Protein AF-A0A945AD09-F1 (afdb_monomer_lite)

Sequence (55 aa):
MSEKLALDGGEKVRTTPFPKRTPFGQKEEDLLIHAVRSQNLFGKSGTFVKEFEQK

pLDDT: mean 87.4, std 9.57, range [52.59, 97.44]

Structure (mmCIF, N/CA/C/O backbone):
data_AF-A0A945AD09-F1
#
_entry.id   AF-A0A945AD09-F1
#
loop_
_atom_site.group_PDB
_atom_site.id
_atom_site.type_symbol
_atom_site.label_atom_id
_atom_site.label_alt_id
_atom_site.label_comp_id
_atom_site.label_asym_id
_atom_site.l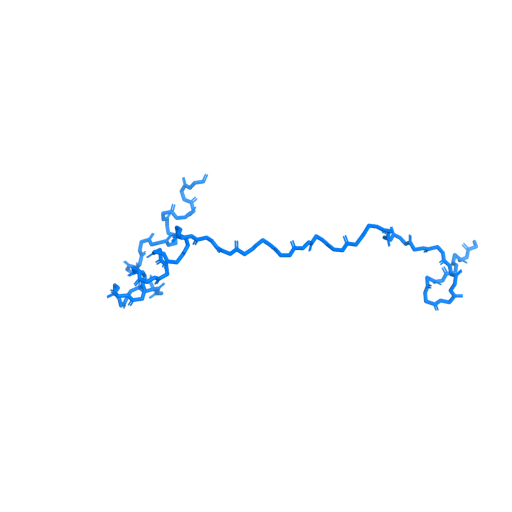abel_entity_id
_atom_site.label_seq_id
_atom_site.pdbx_PDB_ins_code
_atom_site.Cartn_x
_atom_site.Cartn_y
_atom_site.Cartn_z
_atom_site.occupancy
_atom_site.B_iso_or_equiv
_atom_site.auth_seq_id
_atom_site.auth_comp_id
_atom_site.auth_asym_id
_atom_site.auth_atom_id
_atom_site.pdbx_PDB_model_num
ATOM 1 N N . MET A 1 1 ? 4.750 -8.147 -42.546 1.00 52.59 1 MET A N 1
ATOM 2 C CA . MET A 1 1 ? 5.985 -8.671 -41.923 1.00 52.59 1 MET A CA 1
ATOM 3 C C . MET A 1 1 ? 5.712 -8.771 -40.435 1.00 52.59 1 MET A C 1
ATOM 5 O O . MET A 1 1 ? 5.305 -7.768 -39.871 1.00 52.59 1 MET A O 1
ATOM 9 N N . SER A 1 2 ? 5.817 -9.958 -39.831 1.00 74.94 2 SER A N 1
ATOM 10 C CA . SER A 1 2 ? 5.703 -10.084 -38.371 1.00 74.94 2 SER A CA 1
ATOM 11 C C . SER A 1 2 ? 6.979 -9.524 -37.756 1.00 74.94 2 SER A C 1
ATOM 13 O O . SER A 1 2 ? 8.064 -9.998 -38.092 1.00 74.94 2 SER A O 1
ATOM 15 N N . GLU A 1 3 ? 6.870 -8.514 -36.898 1.00 83.56 3 GLU A N 1
ATOM 16 C CA . GLU A 1 3 ? 8.011 -8.046 -36.111 1.00 83.56 3 GLU A CA 1
ATOM 17 C C . GLU A 1 3 ? 8.487 -9.160 -35.166 1.00 83.56 3 GLU A C 1
ATOM 19 O O . GLU A 1 3 ? 7.701 -9.999 -34.713 1.00 83.56 3 GLU A O 1
ATOM 24 N N . LYS A 1 4 ? 9.800 -9.209 -34.919 1.00 92.94 4 LYS A N 1
ATOM 25 C CA . LYS A 1 4 ? 10.425 -10.211 -34.051 1.00 92.94 4 LYS A CA 1
ATOM 26 C C . LYS A 1 4 ? 10.043 -9.920 -32.598 1.00 92.94 4 LYS A C 1
ATOM 28 O O . LYS A 1 4 ? 10.038 -8.762 -32.190 1.00 92.94 4 LYS A O 1
ATOM 33 N N . LEU A 1 5 ? 9.752 -10.947 -31.800 1.00 92.50 5 LEU A N 1
ATOM 34 C CA . LEU A 1 5 ? 9.469 -10.742 -30.379 1.00 92.50 5 LEU A CA 1
ATOM 35 C C . LEU A 1 5 ? 10.716 -10.220 -29.660 1.00 92.50 5 LEU A C 1
ATOM 37 O O . LEU A 1 5 ? 11.841 -10.621 -29.965 1.00 92.50 5 LEU A O 1
ATOM 41 N N . ALA A 1 6 ? 10.520 -9.371 -28.651 1.00 92.94 6 ALA A N 1
ATOM 42 C CA . ALA A 1 6 ? 11.617 -8.850 -27.835 1.00 92.94 6 ALA A CA 1
ATOM 43 C C . ALA A 1 6 ? 12.447 -9.964 -27.164 1.00 92.94 6 ALA A C 1
ATOM 45 O O . ALA A 1 6 ? 13.652 -9.805 -26.979 1.00 92.94 6 ALA A O 1
ATOM 46 N N . LEU A 1 7 ? 11.819 -11.105 -26.843 1.00 91.94 7 LEU A N 1
ATOM 47 C CA . LEU A 1 7 ? 12.496 -12.286 -26.290 1.00 91.94 7 LEU A CA 1
ATOM 48 C C . LEU A 1 7 ? 13.439 -12.969 -27.294 1.00 91.94 7 LEU A C 1
ATOM 50 O O . LEU A 1 7 ? 14.407 -13.597 -26.882 1.00 91.94 7 LEU A O 1
ATOM 54 N N . ASP A 1 8 ? 13.211 -12.763 -28.592 1.00 95.25 8 ASP A N 1
ATOM 55 C CA . ASP A 1 8 ? 14.049 -13.275 -29.674 1.00 95.25 8 ASP A CA 1
ATOM 56 C C . ASP A 1 8 ? 15.003 -12.196 -30.228 1.00 95.25 8 ASP A C 1
ATOM 58 O O . ASP A 1 8 ? 15.639 -12.394 -31.262 1.00 95.25 8 ASP A O 1
ATOM 62 N N . GLY A 1 9 ? 15.124 -11.035 -29.578 1.00 93.06 9 GLY A N 1
ATOM 63 C CA . GLY A 1 9 ? 15.978 -9.927 -30.030 1.00 93.06 9 GLY A CA 1
ATOM 64 C C . GLY A 1 9 ? 15.289 -8.912 -30.946 1.00 93.06 9 GLY A C 1
ATOM 65 O O 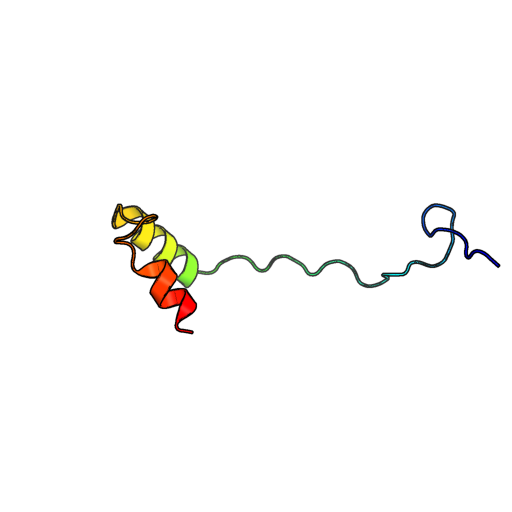. GLY A 1 9 ? 15.971 -8.176 -31.654 1.00 93.06 9 GLY A O 1
ATOM 66 N N . GLY A 1 10 ? 13.955 -8.880 -30.961 1.00 94.12 10 GLY A N 1
ATOM 67 C CA . GLY A 1 10 ? 13.192 -7.746 -31.485 1.00 94.12 10 GLY A CA 1
ATOM 68 C C . GLY A 1 10 ? 13.187 -6.533 -30.549 1.00 94.12 10 GLY A C 1
ATOM 69 O O . GLY A 1 10 ? 13.727 -6.574 -29.440 1.00 94.12 10 GLY A O 1
ATOM 70 N N . GLU A 1 11 ? 12.568 -5.439 -30.988 1.00 94.00 11 GLU A N 1
ATOM 71 C CA . GLU A 1 11 ? 12.515 -4.200 -30.211 1.00 94.00 11 GLU A CA 1
ATOM 72 C C . GLU A 1 11 ? 11.617 -4.341 -28.972 1.00 94.00 11 GLU A C 1
ATOM 74 O O . GLU A 1 11 ? 10.552 -4.964 -28.991 1.00 94.00 11 GLU A O 1
ATOM 79 N N . LYS A 1 12 ? 12.058 -3.769 -27.848 1.00 91.94 12 LYS A N 1
ATOM 80 C CA . LYS A 1 12 ? 11.267 -3.761 -26.616 1.00 91.94 12 LYS A CA 1
ATOM 81 C C . LYS A 1 12 ? 10.179 -2.702 -26.727 1.00 91.94 12 LYS A C 1
ATOM 83 O O . LYS A 1 12 ? 10.485 -1.518 -26.760 1.00 91.94 12 LYS A O 1
ATOM 88 N N . VAL A 1 13 ? 8.924 -3.123 -26.600 1.00 90.38 13 VAL A N 1
ATOM 89 C CA . VAL A 1 13 ? 7.778 -2.203 -26.477 1.00 90.38 13 VAL A CA 1
ATOM 90 C C . VAL A 1 13 ? 7.935 -1.259 -25.276 1.00 90.38 13 VAL A C 1
ATOM 92 O O . VAL A 1 13 ? 7.525 -0.104 -25.325 1.00 90.38 13 VAL A O 1
ATOM 95 N N . ARG A 1 14 ? 8.556 -1.731 -24.183 1.00 89.56 14 ARG A N 1
ATOM 96 C CA . ARG A 1 14 ? 8.812 -0.931 -22.981 1.00 89.56 14 ARG A CA 1
ATOM 97 C C . ARG A 1 14 ? 10.302 -0.822 -22.691 1.00 89.56 14 ARG A C 1
ATOM 99 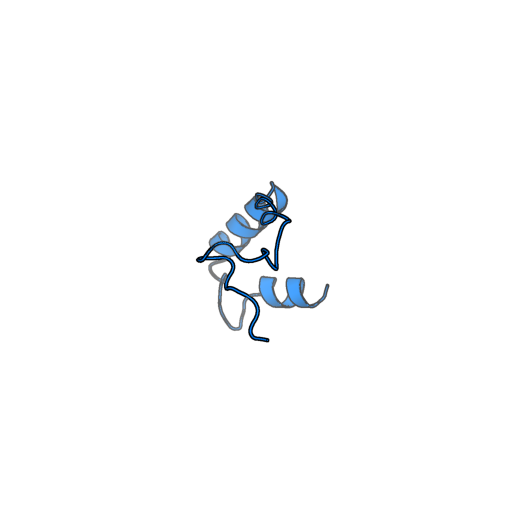O O . ARG A 1 14 ? 10.952 -1.809 -22.343 1.00 89.56 14 ARG A O 1
ATOM 106 N N . THR A 1 15 ? 10.812 0.399 -22.755 1.00 92.25 15 THR A N 1
ATOM 107 C CA . THR A 1 15 ? 12.207 0.736 -22.438 1.00 92.25 15 THR A CA 1
ATOM 108 C C . THR A 1 15 ? 12.355 1.348 -21.047 1.00 92.25 15 THR A C 1
ATOM 110 O O . THR A 1 15 ? 13.403 1.206 -20.420 1.00 92.25 15 THR A O 1
ATOM 113 N N . THR A 1 16 ? 11.296 1.959 -20.516 1.00 93.50 16 THR A N 1
ATOM 114 C CA . THR A 1 16 ? 11.284 2.522 -19.163 1.00 93.50 16 THR A CA 1
ATOM 115 C C . THR A 1 16 ? 11.066 1.424 -18.111 1.00 93.50 16 THR A C 1
ATOM 117 O O . THR A 1 16 ? 10.082 0.684 -18.205 1.00 93.50 16 THR A O 1
ATOM 120 N N . PRO A 1 17 ? 11.935 1.303 -17.088 1.00 91.06 17 PRO A N 1
ATOM 121 C CA . PRO A 1 17 ? 11.732 0.381 -15.971 1.00 91.06 17 PRO A CA 1
ATOM 122 C C . PRO A 1 17 ? 10.433 0.648 -15.202 1.00 91.06 17 PRO A C 1
ATOM 124 O O . PRO A 1 17 ? 9.820 1.707 -15.320 1.00 91.06 17 PRO A O 1
ATOM 127 N N . PHE A 1 18 ? 9.987 -0.324 -14.398 1.00 92.75 18 PHE A N 1
ATOM 128 C CA . PHE A 1 18 ? 8.869 -0.068 -13.483 1.00 92.75 18 PHE A CA 1
ATOM 129 C C . PHE A 1 18 ? 9.270 1.010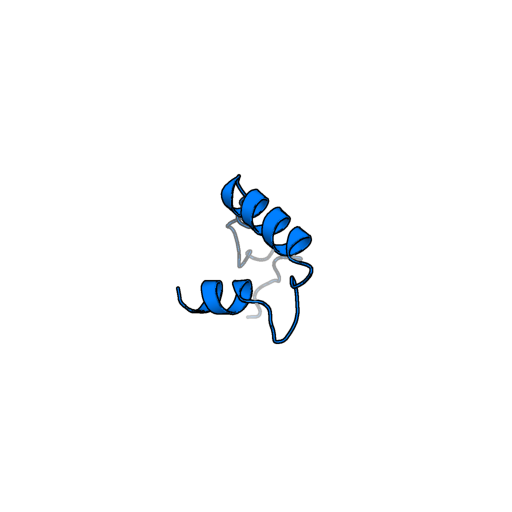 -12.470 1.00 92.75 18 PHE A C 1
ATOM 131 O O . PHE A 1 18 ? 10.430 1.024 -12.042 1.00 92.75 18 PHE A O 1
ATOM 138 N N . PRO A 1 19 ? 8.339 1.897 -12.078 1.00 93.31 19 PRO A N 1
ATOM 139 C CA . PRO A 1 19 ? 8.611 2.837 -11.006 1.00 93.31 19 PRO A CA 1
ATOM 140 C C . PRO A 1 19 ? 8.965 2.067 -9.731 1.00 93.31 19 PRO A C 1
ATOM 142 O O . PRO A 1 19 ? 8.471 0.961 -9.485 1.00 93.31 19 PRO A O 1
ATOM 145 N N . LYS A 1 20 ? 9.836 2.655 -8.908 1.00 93.94 20 LYS A N 1
ATOM 146 C CA . LYS A 1 20 ? 10.088 2.125 -7.568 1.00 93.94 20 LYS A CA 1
ATOM 147 C C . LYS A 1 20 ? 8.805 2.228 -6.748 1.00 93.94 20 LYS A C 1
ATOM 149 O O . LYS A 1 20 ? 8.005 3.139 -6.948 1.00 93.94 20 LYS A O 1
ATOM 154 N N . ARG A 1 21 ? 8.626 1.299 -5.811 1.00 93.50 21 ARG A N 1
ATOM 155 C CA . ARG A 1 21 ? 7.558 1.423 -4.818 1.00 93.50 21 ARG A CA 1
ATOM 156 C C . ARG A 1 21 ? 7.801 2.675 -3.981 1.00 93.50 21 ARG A C 1
ATOM 158 O O . ARG A 1 21 ? 8.939 2.922 -3.586 1.00 93.50 21 ARG A O 1
ATOM 165 N N . THR A 1 22 ? 6.734 3.403 -3.688 1.00 92.25 22 THR A N 1
ATOM 166 C CA . THR A 1 22 ? 6.729 4.462 -2.679 1.00 92.25 22 THR A CA 1
ATOM 167 C C . THR A 1 22 ? 6.389 3.813 -1.338 1.00 92.25 22 THR A C 1
ATOM 169 O O . THR A 1 22 ? 5.294 3.259 -1.220 1.00 92.25 22 THR A O 1
ATOM 172 N N . PRO A 1 23 ? 7.308 3.790 -0.357 1.00 93.56 23 PRO A N 1
ATOM 173 C CA . PRO A 1 23 ? 6.992 3.306 0.980 1.00 93.56 23 PRO A CA 1
ATOM 174 C C . PRO A 1 23 ? 5.899 4.157 1.631 1.00 93.56 23 PRO A C 1
ATOM 176 O O . PRO A 1 23 ? 5.781 5.349 1.347 1.00 93.56 23 PRO A O 1
ATOM 179 N N . PHE A 1 24 ? 5.127 3.534 2.515 1.00 95.25 24 PHE A N 1
ATOM 180 C CA . PHE A 1 24 ? 4.198 4.237 3.392 1.00 95.25 24 PHE A CA 1
ATOM 181 C C . PHE A 1 24 ? 4.960 5.108 4.398 1.00 95.25 24 PHE A C 1
ATOM 183 O O . PHE A 1 24 ? 6.077 4.764 4.788 1.00 95.25 24 PHE A O 1
ATOM 190 N N . GLY A 1 25 ? 4.377 6.247 4.770 1.00 95.38 25 GLY A N 1
ATOM 191 C CA . GLY A 1 25 ? 4.934 7.163 5.757 1.00 95.38 25 GLY A CA 1
ATOM 192 C C . GLY A 1 25 ? 4.188 7.104 7.087 1.00 95.38 25 GLY A C 1
ATOM 193 O O . GLY A 1 25 ? 3.272 6.306 7.282 1.00 95.38 25 GLY A O 1
ATOM 194 N N . GLN A 1 26 ? 4.550 8.014 7.995 1.00 97.44 26 GLN A N 1
ATOM 195 C CA . GLN A 1 26 ? 3.997 8.071 9.355 1.00 97.44 26 GLN A CA 1
ATOM 196 C C . GLN A 1 26 ? 2.465 8.100 9.378 1.00 97.44 26 GLN A C 1
ATOM 198 O O . GLN A 1 26 ? 1.831 7.433 10.185 1.00 97.44 26 GLN A O 1
ATOM 203 N N . LYS A 1 27 ? 1.854 8.841 8.451 1.00 93.94 27 LYS A N 1
ATOM 204 C CA . LYS A 1 27 ? 0.399 8.964 8.375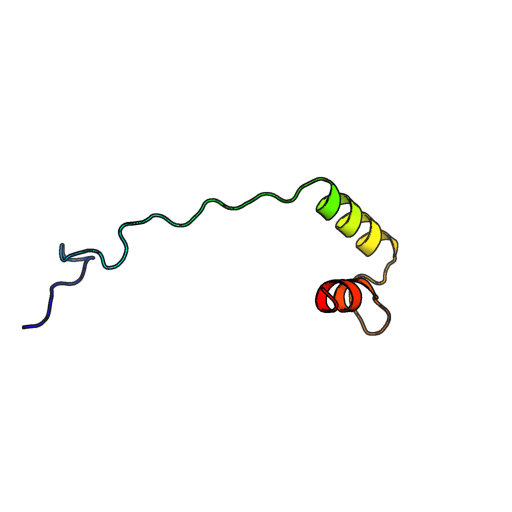 1.00 93.94 27 LYS A CA 1
ATOM 205 C C . LYS A 1 27 ? -0.279 7.620 8.111 1.00 93.94 27 LYS A C 1
ATOM 207 O O . LYS A 1 27 ? -1.322 7.331 8.692 1.00 93.94 27 LYS A O 1
ATOM 212 N N . GLU A 1 28 ? 0.271 6.821 7.206 1.00 94.06 28 GLU A N 1
ATOM 213 C CA . GLU A 1 28 ? -0.286 5.508 6.899 1.00 94.06 28 GLU A CA 1
ATOM 214 C C . GLU A 1 28 ? -0.056 4.520 8.045 1.00 94.06 28 GLU A C 1
ATOM 216 O O . GLU A 1 28 ? -0.939 3.711 8.325 1.00 94.06 28 GLU A O 1
ATOM 221 N N . GLU A 1 29 ? 1.066 4.629 8.760 1.00 96.25 29 GLU A N 1
ATOM 222 C CA . GLU A 1 29 ? 1.297 3.875 9.998 1.00 96.25 29 GLU A CA 1
ATOM 223 C C . GLU A 1 29 ? 0.262 4.226 11.077 1.00 96.25 29 GLU A C 1
ATOM 225 O O . GLU A 1 29 ? -0.344 3.332 11.670 1.00 96.25 29 GLU A O 1
ATOM 230 N N . ASP A 1 30 ? -0.009 5.515 11.288 1.00 95.62 30 ASP A N 1
ATOM 231 C CA . ASP A 1 30 ? -0.984 5.982 12.278 1.00 95.62 30 ASP A CA 1
ATOM 232 C C . ASP A 1 30 ? -2.396 5.469 11.956 1.00 95.62 30 ASP A C 1
ATOM 234 O O . ASP A 1 30 ? -3.106 4.965 12.835 1.00 95.62 30 ASP A O 1
ATOM 238 N N . LEU A 1 31 ? -2.796 5.542 10.681 1.00 91.88 31 LEU A N 1
ATOM 239 C CA . LEU A 1 31 ? -4.080 5.022 10.205 1.00 91.88 31 LEU A CA 1
ATOM 240 C C . LEU A 1 31 ? -4.170 3.504 10.368 1.00 91.88 31 LEU A C 1
ATOM 242 O O . LEU A 1 31 ? -5.213 3.003 10.789 1.00 91.88 31 LEU A O 1
ATOM 246 N N . LEU A 1 32 ? -3.085 2.776 10.095 1.00 91.06 32 LEU A N 1
ATOM 247 C CA . LEU A 1 32 ? -3.027 1.329 10.283 1.00 91.06 32 LEU A CA 1
ATOM 248 C C . LEU A 1 32 ? -3.248 0.957 11.754 1.00 91.06 32 LEU A C 1
ATOM 250 O O . LEU A 1 32 ? -4.104 0.125 12.060 1.00 91.06 32 LEU A O 1
ATOM 254 N N . ILE A 1 33 ? -2.513 1.587 12.674 1.00 94.19 33 ILE A N 1
ATOM 255 C CA . ILE A 1 33 ? -2.636 1.313 14.111 1.00 94.19 33 ILE A CA 1
ATOM 256 C C . ILE A 1 33 ? -4.031 1.674 14.620 1.00 94.19 33 ILE A C 1
ATOM 258 O O . ILE A 1 33 ? -4.624 0.903 15.380 1.00 94.19 33 ILE A O 1
ATOM 262 N N . HIS A 1 34 ? -4.576 2.817 14.200 1.00 91.44 34 HIS A N 1
ATOM 263 C CA . HIS A 1 34 ? -5.921 3.231 14.586 1.00 91.44 34 HIS A CA 1
ATOM 264 C C . HIS A 1 34 ? -6.968 2.224 14.093 1.00 91.44 34 HIS A C 1
ATOM 266 O O . HIS A 1 34 ? -7.787 1.744 14.882 1.00 91.44 34 HIS A O 1
ATOM 272 N N . ALA A 1 35 ? -6.900 1.826 12.826 1.00 89.00 35 ALA A N 1
ATOM 273 C CA . ALA A 1 35 ? -7.854 0.891 12.258 1.00 89.00 35 ALA A CA 1
ATOM 274 C C . ALA A 1 35 ? -7.785 -0.486 12.952 1.00 89.00 35 ALA A C 1
ATOM 276 O O . ALA A 1 35 ? -8.827 -1.043 13.302 1.00 89.00 35 ALA A O 1
ATOM 277 N N . VAL A 1 36 ? -6.587 -0.987 13.282 1.00 89.75 36 VAL A N 1
ATOM 278 C CA . VAL A 1 36 ? -6.411 -2.218 14.079 1.00 89.75 36 VAL A CA 1
ATOM 279 C C . VAL A 1 36 ? -7.019 -2.083 15.480 1.00 89.75 36 VAL A C 1
ATOM 281 O O . VAL A 1 36 ? -7.787 -2.946 15.907 1.00 89.75 36 VAL A O 1
ATOM 284 N N . ARG A 1 37 ? -6.716 -0.996 16.201 1.00 92.00 37 ARG A N 1
ATOM 285 C CA . ARG A 1 37 ? -7.204 -0.773 17.576 1.00 92.00 37 ARG A CA 1
ATOM 286 C C . ARG A 1 37 ? -8.710 -0.571 17.658 1.00 92.00 37 ARG A C 1
ATOM 288 O O . ARG A 1 37 ? -9.304 -0.923 18.669 1.00 92.00 37 ARG A O 1
ATOM 295 N N . SER A 1 38 ? -9.324 -0.042 16.604 1.00 89.06 38 SER A N 1
ATOM 296 C CA . SER A 1 38 ? -10.778 0.124 16.538 1.00 89.06 38 SER A CA 1
ATOM 297 C C . SER A 1 38 ? -11.546 -1.206 16.519 1.00 89.06 38 SER A C 1
ATOM 299 O O . SER A 1 38 ? -12.764 -1.194 16.667 1.00 89.06 38 SER A O 1
ATOM 301 N N . GLN A 1 39 ? -10.858 -2.339 16.290 1.00 86.00 39 GLN A N 1
ATOM 302 C CA . GLN A 1 39 ? -11.451 -3.671 16.084 1.00 86.00 39 GLN A CA 1
ATOM 303 C C . GLN A 1 39 ? -12.527 -3.712 14.984 1.00 86.00 39 GLN A C 1
ATOM 305 O O . GLN A 1 39 ? -13.320 -4.645 14.900 1.00 86.00 39 GLN A O 1
ATOM 310 N N . ASN A 1 40 ? -12.533 -2.704 14.114 1.00 82.06 40 ASN A N 1
ATOM 311 C CA . ASN A 1 40 ? -13.545 -2.461 13.093 1.00 82.06 40 ASN A CA 1
ATOM 312 C C . ASN A 1 40 ? -12.867 -2.099 11.760 1.00 82.06 40 ASN A C 1
ATOM 314 O O . ASN A 1 40 ? -13.326 -1.253 10.996 1.00 82.06 40 ASN A O 1
ATOM 318 N N . LEU A 1 41 ? -11.723 -2.745 11.518 1.00 74.06 41 LEU A N 1
ATOM 319 C CA . LEU A 1 41 ? -10.873 -2.578 10.340 1.00 74.06 41 LEU A CA 1
ATOM 320 C C . LEU A 1 41 ? -11.600 -2.971 9.043 1.00 74.06 41 LEU A C 1
ATOM 322 O O . LEU A 1 41 ? -11.341 -2.403 7.986 1.00 74.06 41 LEU A O 1
ATOM 326 N N . PHE A 1 42 ? -12.522 -3.931 9.135 1.00 68.25 42 PHE A N 1
ATOM 327 C CA . PHE A 1 42 ? -13.312 -4.441 8.022 1.00 68.25 42 PHE A CA 1
ATOM 328 C C . PHE A 1 42 ? -14.769 -4.598 8.457 1.00 68.25 42 PHE A C 1
ATOM 330 O O . PHE A 1 42 ? -15.042 -5.042 9.571 1.00 68.25 42 PHE A O 1
ATOM 337 N N . GLY A 1 43 ? -15.710 -4.295 7.564 1.00 66.31 43 GLY A N 1
ATOM 338 C CA . GLY A 1 43 ? -17.132 -4.558 7.786 1.00 66.31 43 GLY A CA 1
ATOM 339 C C . GLY A 1 43 ? -18.016 -3.314 7.751 1.00 66.31 43 GLY A C 1
ATOM 340 O O . GLY A 1 43 ? -17.565 -2.193 7.534 1.00 66.31 43 GLY A O 1
ATOM 341 N N . LYS A 1 44 ? -19.321 -3.532 7.939 1.00 71.25 44 LYS A N 1
ATOM 342 C CA . LYS A 1 44 ? -20.379 -2.530 7.700 1.00 71.25 44 LYS A CA 1
ATOM 343 C C . LYS A 1 44 ? -20.284 -1.287 8.593 1.00 71.25 44 LYS A C 1
ATOM 345 O O . LYS A 1 44 ? -20.819 -0.241 8.231 1.00 71.25 44 LYS A O 1
ATOM 350 N N . SER A 1 45 ? -19.640 -1.417 9.749 1.00 77.31 45 SER A N 1
ATOM 351 C CA . SER A 1 45 ? -19.491 -0.370 10.761 1.00 77.31 45 SER A CA 1
ATOM 352 C C . SER A 1 45 ? -18.196 0.436 10.640 1.00 77.31 45 SER A C 1
ATOM 354 O O . SER A 1 45 ? -18.062 1.426 11.353 1.00 77.31 45 SER A O 1
ATOM 356 N N . GLY A 1 46 ? -17.230 0.035 9.807 1.00 81.56 46 GLY A N 1
ATOM 357 C CA . GLY A 1 46 ? -15.957 0.749 9.654 1.00 81.56 46 GLY A CA 1
ATOM 358 C C . GLY A 1 46 ? -16.124 2.064 8.888 1.00 81.56 46 GLY A C 1
ATOM 359 O O . GLY A 1 46 ? -16.872 2.119 7.909 1.00 81.56 46 GLY A O 1
ATOM 360 N N . THR A 1 47 ? -15.434 3.129 9.310 1.00 85.75 47 THR A N 1
ATOM 361 C CA . THR A 1 47 ? -15.507 4.447 8.642 1.00 85.75 47 THR A CA 1
ATOM 362 C C . THR A 1 47 ? -14.349 4.705 7.678 1.00 85.75 47 THR A C 1
ATOM 364 O O . THR A 1 47 ? -14.547 5.399 6.686 1.00 85.75 47 THR A O 1
ATOM 367 N N . PHE A 1 48 ? -13.189 4.074 7.889 1.00 85.81 48 PHE A N 1
ATOM 368 C CA . PHE A 1 48 ? -11.959 4.306 7.116 1.00 85.81 48 PHE A CA 1
ATOM 369 C C . PHE A 1 48 ? -12.127 4.179 5.596 1.00 85.81 48 PHE A C 1
ATOM 371 O O . PHE A 1 48 ? -11.570 4.982 4.855 1.00 85.81 48 PHE A O 1
ATOM 378 N N . VAL A 1 49 ? -12.905 3.200 5.116 1.00 84.44 49 VAL A N 1
ATOM 379 C CA . VAL A 1 49 ? -13.158 3.027 3.672 1.00 84.44 49 VAL A CA 1
ATOM 380 C C . VAL A 1 49 ? -13.984 4.190 3.123 1.00 84.44 49 VAL A C 1
ATOM 382 O O . VAL A 1 49 ? -13.594 4.804 2.137 1.00 84.44 49 VAL A O 1
ATOM 385 N N . LYS A 1 50 ? -15.078 4.552 3.801 1.00 85.75 50 LYS A N 1
ATOM 386 C CA . LYS A 1 50 ? -15.949 5.658 3.375 1.00 85.75 50 LYS A CA 1
ATOM 387 C C . LYS A 1 50 ? -15.214 6.996 3.392 1.00 85.75 50 LYS A C 1
ATOM 389 O O . LYS A 1 50 ? -15.379 7.796 2.483 1.00 85.75 50 LYS A O 1
ATOM 394 N N . GLU A 1 51 ? -14.403 7.239 4.419 1.00 85.88 51 GLU A N 1
ATOM 395 C CA . GLU A 1 51 ? -13.578 8.447 4.522 1.00 85.88 51 GLU A CA 1
ATOM 396 C C . GLU A 1 51 ? -12.518 8.518 3.414 1.00 85.88 51 GLU A C 1
ATOM 398 O O . GLU A 1 51 ? -12.217 9.605 2.921 1.00 85.88 51 GLU A O 1
ATOM 403 N N . PHE A 1 52 ? -11.959 7.374 3.005 1.00 84.56 52 PHE A N 1
ATOM 404 C CA . PHE A 1 52 ? -11.023 7.299 1.885 1.00 84.56 52 PHE A CA 1
ATOM 405 C C . PHE A 1 52 ? -11.706 7.580 0.538 1.00 84.56 52 PHE A C 1
ATOM 407 O O . PHE A 1 52 ? -11.150 8.312 -0.271 1.00 84.56 52 PHE A O 1
ATOM 414 N N . GLU A 1 53 ? -12.911 7.047 0.317 1.00 86.19 53 GLU A N 1
ATOM 415 C CA . GLU A 1 53 ? -13.685 7.210 -0.927 1.00 86.19 53 GLU A CA 1
ATOM 416 C C . GLU A 1 53 ? -14.286 8.615 -1.117 1.00 86.19 53 GLU A C 1
ATOM 418 O O . GLU A 1 53 ? -14.627 8.989 -2.234 1.00 86.19 53 GLU A O 1
ATOM 423 N N . GLN A 1 54 ? -14.449 9.392 -0.042 1.00 84.12 54 GLN A N 1
ATOM 424 C CA . GLN A 1 54 ? -14.971 10.767 -0.094 1.00 84.12 54 GLN A CA 1
ATOM 425 C C . GLN A 1 54 ? -13.937 11.812 -0.544 1.00 84.12 54 GLN A C 1
ATOM 427 O O . GLN A 1 54 ? -14.275 12.993 -0.657 1.00 84.12 54 GLN A O 1
ATOM 432 N N . LYS A 1 55 ? -12.688 11.400 -0.765 1.00 55.56 55 LYS A N 1
ATOM 433 C CA . LYS A 1 55 ? -11.617 12.235 -1.317 1.00 55.56 55 LYS A CA 1
ATOM 434 C C . LYS A 1 55 ? -11.465 12.043 -2.814 1.00 55.56 55 LYS A C 1
ATOM 436 O O . LYS A 1 55 ? -11.134 13.061 -3.460 1.00 55.56 55 LYS A O 1
#

Radius of gyration: 21.63 Å; chains: 1; bounding box: 36×26×60 Å

Secondary structure 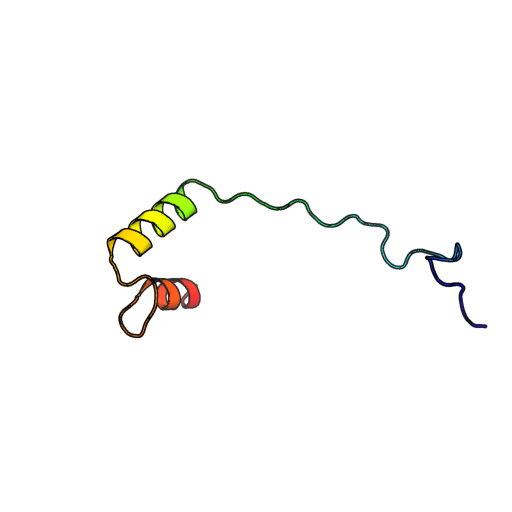(DSSP, 8-state):
-PPPPGGGT---S--SPPPPP----HHHHHHHHHHHHTT-SSSTT--HHHHHHT-

Foldseek 3Di:
DDFDDVVRVGDDPDPDDDDDDDDDDPVVVVVVVVLVVVVPVDDDPDCVVVVVVVD